Protein AF-A0A6A0BGR3-F1 (afdb_monomer)

Organism: NCBI:txid2709157

Structure (mmCIF, N/CA/C/O backbone):
data_AF-A0A6A0BGR3-F1
#
_entry.id   AF-A0A6A0BGR3-F1
#
loop_
_atom_site.group_PDB
_atom_site.id
_atom_site.type_symbol
_atom_site.label_atom_id
_atom_site.label_alt_id
_atom_site.label_comp_id
_atom_site.label_asym_id
_atom_site.label_entity_id
_atom_site.label_seq_id
_atom_site.pdbx_PDB_ins_code
_atom_site.Cartn_x
_atom_site.Cartn_y
_atom_site.Cartn_z
_atom_site.occupancy
_atom_site.B_iso_or_equiv
_atom_site.auth_seq_id
_atom_site.auth_comp_id
_atom_site.auth_asym_id
_atom_site.auth_atom_id
_atom_site.pdbx_PDB_model_num
ATOM 1 N N . MET A 1 1 ? 21.415 0.386 4.342 1.00 48.19 1 MET A N 1
ATOM 2 C CA . MET A 1 1 ? 20.441 -0.728 4.336 1.00 48.19 1 MET A CA 1
ATOM 3 C C . MET A 1 1 ? 19.102 -0.160 3.881 1.00 48.19 1 MET A C 1
ATOM 5 O O . MET A 1 1 ? 18.467 0.542 4.651 1.00 48.19 1 MET A O 1
ATOM 9 N N . ALA A 1 2 ? 18.739 -0.320 2.605 1.00 52.09 2 ALA A N 1
ATOM 10 C CA . ALA A 1 2 ? 17.487 0.221 2.070 1.00 52.09 2 ALA A CA 1
ATOM 11 C C . ALA A 1 2 ? 16.330 -0.703 2.472 1.00 52.09 2 ALA A C 1
ATOM 13 O O . ALA A 1 2 ? 16.277 -1.852 2.041 1.00 52.09 2 ALA A O 1
ATOM 14 N N . GLU A 1 3 ? 15.439 -0.231 3.335 1.00 57.78 3 GLU A N 1
ATOM 15 C CA . GLU A 1 3 ? 14.328 -1.032 3.845 1.00 57.78 3 GLU A CA 1
ATOM 16 C C . GLU A 1 3 ? 13.376 -1.434 2.708 1.00 57.78 3 GLU A C 1
ATOM 18 O O . GLU A 1 3 ? 12.7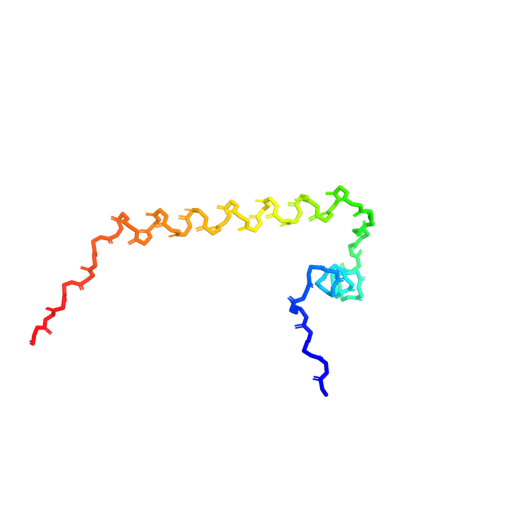19 -0.596 2.080 1.00 57.78 3 GLU A O 1
ATOM 23 N N . LYS A 1 4 ? 13.321 -2.742 2.422 1.00 55.56 4 LYS A N 1
ATOM 24 C CA . LYS A 1 4 ? 12.398 -3.339 1.450 1.00 55.56 4 LYS A CA 1
ATOM 25 C C . LYS A 1 4 ? 10.956 -3.008 1.862 1.00 55.56 4 LYS A C 1
ATOM 27 O O . LYS A 1 4 ? 10.543 -3.315 2.972 1.00 55.56 4 LYS A O 1
ATOM 32 N N . GLY A 1 5 ? 10.188 -2.395 0.959 1.00 57.69 5 GLY A N 1
ATOM 33 C CA . GLY A 1 5 ? 8.728 -2.283 1.089 1.00 57.69 5 GLY A CA 1
ATOM 34 C C . GLY A 1 5 ? 8.167 -1.004 1.721 1.00 57.69 5 GLY A C 1
ATOM 35 O O . GLY A 1 5 ? 6.951 -0.888 1.817 1.00 57.69 5 GLY A O 1
ATOM 36 N N . LYS A 1 6 ? 8.987 -0.007 2.091 1.00 70.19 6 LYS A N 1
ATOM 37 C CA . LYS A 1 6 ? 8.460 1.253 2.663 1.00 70.19 6 LYS A CA 1
ATOM 38 C C . LYS A 1 6 ? 7.662 2.120 1.685 1.00 70.19 6 LYS A C 1
ATOM 40 O O . LYS A 1 6 ? 6.829 2.913 2.109 1.00 70.19 6 LYS A O 1
ATOM 45 N N . SER A 1 7 ? 7.912 1.990 0.382 1.00 82.94 7 SER A N 1
ATOM 46 C CA . SER A 1 7 ? 7.172 2.709 -0.657 1.00 82.94 7 SER A CA 1
ATOM 47 C C . SER A 1 7 ? 6.411 1.740 -1.557 1.00 82.94 7 SER A C 1
ATOM 49 O O . SER A 1 7 ? 6.879 0.638 -1.844 1.00 82.94 7 SER A O 1
ATOM 51 N N . VAL A 1 8 ? 5.256 2.176 -2.064 1.00 86.00 8 VAL A N 1
ATOM 52 C CA . VAL A 1 8 ? 4.404 1.378 -2.968 1.00 86.00 8 VAL A CA 1
ATOM 53 C C . VAL A 1 8 ? 5.183 0.903 -4.199 1.00 86.00 8 VAL A C 1
ATOM 55 O O . VAL A 1 8 ? 5.016 -0.220 -4.658 1.00 86.00 8 VAL A O 1
ATOM 58 N N . ASN A 1 9 ? 6.090 1.735 -4.715 1.00 85.31 9 ASN A N 1
ATOM 59 C CA . ASN A 1 9 ? 6.924 1.378 -5.860 1.00 85.31 9 ASN A CA 1
ATOM 60 C C . ASN A 1 9 ? 7.944 0.280 -5.509 1.00 85.31 9 ASN A C 1
ATOM 62 O O . ASN A 1 9 ? 8.177 -0.614 -6.321 1.00 85.31 9 ASN A O 1
ATOM 66 N N . ALA A 1 10 ? 8.534 0.322 -4.307 1.00 85.50 10 ALA A N 1
ATOM 67 C CA . ALA A 1 10 ? 9.430 -0.728 -3.827 1.00 85.50 10 ALA A CA 1
ATOM 68 C C . ALA A 1 10 ? 8.680 -2.050 -3.602 1.00 85.50 10 ALA A C 1
ATOM 70 O O . ALA A 1 10 ? 9.197 -3.106 -3.960 1.00 85.50 10 ALA A O 1
ATOM 71 N N . LEU A 1 11 ? 7.449 -1.984 -3.083 1.00 85.62 11 LEU A N 1
ATOM 72 C CA . LEU A 1 11 ? 6.560 -3.138 -2.954 1.00 85.62 11 LEU A CA 1
ATOM 73 C C . LEU A 1 11 ? 6.230 -3.751 -4.323 1.00 85.62 11 LEU A C 1
ATOM 75 O O . LEU A 1 11 ? 6.426 -4.946 -4.515 1.00 85.62 11 LEU A O 1
ATOM 79 N N . MET A 1 12 ? 5.817 -2.940 -5.302 1.00 87.81 12 MET A N 1
ATOM 80 C CA . MET A 1 12 ? 5.567 -3.426 -6.665 1.00 87.81 12 MET A CA 1
ATOM 81 C C . MET A 1 12 ? 6.822 -4.049 -7.292 1.00 87.81 12 MET A C 1
ATOM 83 O O . MET A 1 12 ? 6.731 -5.090 -7.933 1.00 87.81 12 MET A O 1
ATOM 87 N N . LYS A 1 13 ? 8.010 -3.462 -7.081 1.00 88.50 13 LYS A N 1
ATOM 88 C CA . LYS A 1 13 ? 9.278 -4.042 -7.557 1.00 88.50 13 LYS A CA 1
ATOM 89 C C . LYS A 1 13 ? 9.548 -5.412 -6.926 1.00 88.50 13 LYS A C 1
ATOM 91 O O . LYS A 1 13 ? 9.969 -6.323 -7.629 1.00 88.50 13 LYS A O 1
ATOM 96 N N . HIS A 1 14 ? 9.305 -5.552 -5.626 1.00 86.88 14 HIS A N 1
ATOM 97 C CA . HIS A 1 14 ? 9.468 -6.817 -4.911 1.00 86.88 14 HIS A CA 1
ATOM 98 C C . HIS A 1 14 ? 8.492 -7.888 -5.410 1.00 86.88 14 HIS A C 1
ATOM 100 O O . HIS A 1 14 ? 8.917 -8.999 -5.699 1.00 86.88 14 HIS A O 1
ATOM 106 N N . ILE A 1 15 ? 7.222 -7.528 -5.609 1.00 87.38 15 ILE A N 1
ATOM 107 C CA . ILE A 1 15 ? 6.198 -8.428 -6.154 1.00 87.38 15 ILE A CA 1
ATOM 108 C C . ILE A 1 15 ? 6.581 -8.936 -7.552 1.00 87.38 15 ILE A C 1
ATOM 110 O O . ILE A 1 15 ? 6.425 -10.117 -7.844 1.00 87.38 15 ILE A O 1
ATOM 114 N N . ARG A 1 16 ? 7.141 -8.074 -8.406 1.00 88.56 16 ARG A N 1
ATOM 115 C CA . ARG A 1 16 ? 7.635 -8.490 -9.730 1.00 88.56 16 ARG A CA 1
ATOM 116 C C . ARG A 1 16 ? 8.818 -9.455 -9.631 1.00 88.56 16 ARG A C 1
ATOM 118 O O . ARG A 1 16 ? 8.874 -10.421 -10.378 1.00 88.56 16 ARG A O 1
ATOM 125 N N . GLY A 1 17 ? 9.764 -9.172 -8.734 1.00 86.69 17 GLY A N 1
ATOM 126 C CA . GLY A 1 17 ? 11.007 -9.936 -8.612 1.00 86.69 17 GLY A CA 1
ATOM 127 C C . GLY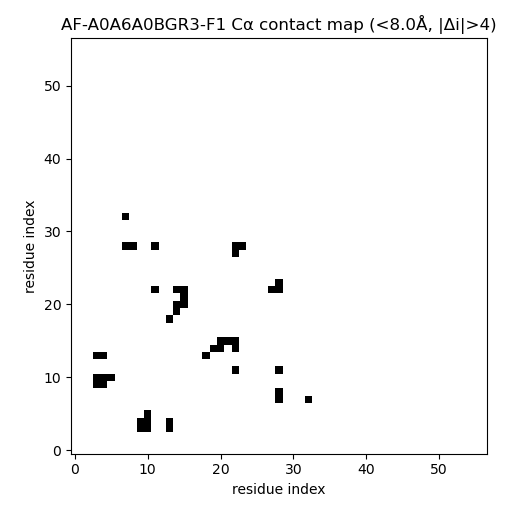 A 1 17 ? 10.834 -11.311 -7.971 1.00 86.69 17 GLY A C 1
ATOM 128 O O . GLY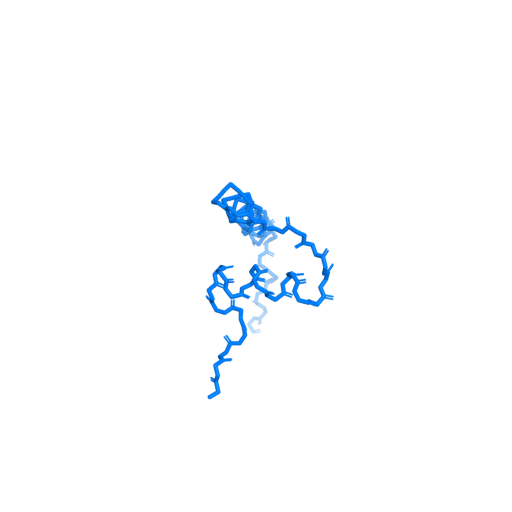 A 1 17 ? 11.394 -12.276 -8.470 1.00 86.69 17 GLY A O 1
ATOM 129 N N . GLU A 1 18 ? 10.062 -11.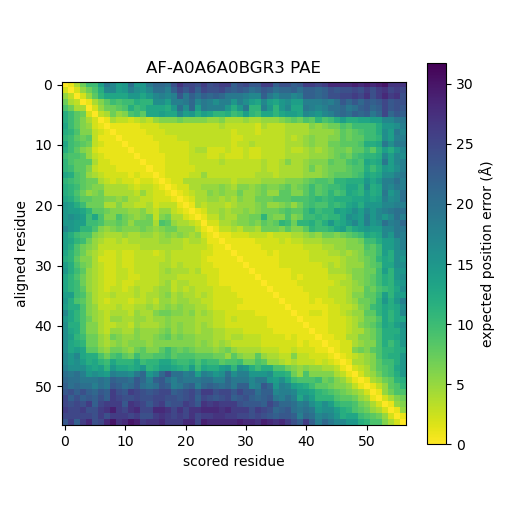398 -6.888 1.00 87.81 18 GLU A N 1
ATOM 130 C CA . GLU A 1 18 ? 9.928 -12.635 -6.101 1.00 87.81 18 GLU A CA 1
ATOM 131 C C . GLU A 1 18 ? 8.679 -13.442 -6.458 1.00 87.81 18 GLU A C 1
ATOM 133 O O . GLU A 1 18 ? 8.669 -14.660 -6.325 1.00 87.81 18 GLU A O 1
ATOM 138 N N . HIS A 1 19 ? 7.604 -12.768 -6.880 1.00 84.94 19 HIS A N 1
ATOM 139 C CA . HIS A 1 19 ? 6.317 -13.413 -7.146 1.00 84.94 19 HIS A CA 1
ATOM 140 C C . HIS A 1 19 ? 5.967 -13.465 -8.638 1.00 84.94 19 HIS A C 1
ATOM 142 O O . HIS A 1 19 ? 4.920 -14.003 -8.981 1.00 84.94 19 HIS A O 1
ATOM 148 N N . HIS A 1 20 ? 6.822 -12.928 -9.521 1.00 82.88 20 HIS A N 1
ATOM 149 C CA . HIS A 1 20 ? 6.638 -12.927 -10.981 1.00 82.88 20 HIS A CA 1
ATOM 150 C C . HIS A 1 20 ? 5.272 -12.385 -11.445 1.00 82.88 20 HIS A C 1
ATOM 152 O O . HIS A 1 20 ? 4.731 -12.812 -12.460 1.00 82.88 20 HIS A O 1
ATOM 158 N N . ILE A 1 21 ? 4.697 -11.436 -10.695 1.00 84.50 21 ILE A N 1
ATOM 159 C CA . ILE A 1 21 ? 3.437 -10.781 -11.063 1.00 84.50 21 ILE A CA 1
ATOM 160 C C . ILE A 1 21 ? 3.751 -9.491 -11.821 1.00 84.50 21 ILE A C 1
ATOM 162 O O . ILE A 1 21 ? 4.292 -8.532 -11.252 1.00 84.50 21 ILE A O 1
ATOM 166 N N . ASP A 1 22 ? 3.330 -9.448 -13.082 1.00 78.06 22 ASP A N 1
ATOM 167 C CA . ASP A 1 22 ? 3.506 -8.329 -14.009 1.00 78.06 22 ASP A CA 1
ATOM 168 C C . ASP A 1 22 ? 2.614 -7.127 -13.655 1.00 78.06 22 ASP A C 1
ATOM 170 O O . ASP A 1 22 ? 1.624 -6.791 -14.301 1.00 78.06 22 ASP A O 1
ATOM 174 N N . SER A 1 23 ? 2.979 -6.440 -12.576 1.00 75.06 23 SER A N 1
ATOM 175 C CA . SER A 1 23 ? 2.254 -5.290 -12.035 1.00 75.06 23 SER A CA 1
ATOM 176 C C . SER A 1 23 ? 2.796 -3.972 -12.592 1.00 75.06 23 SER A C 1
ATOM 178 O O . SER A 1 23 ? 3.429 -3.196 -11.878 1.00 75.06 23 SER A O 1
ATOM 180 N N . TYR A 1 24 ? 2.587 -3.695 -13.880 1.00 78.25 24 TYR A N 1
ATOM 181 C CA . TYR A 1 24 ? 3.073 -2.464 -14.527 1.00 78.25 24 TYR A CA 1
ATOM 182 C C . TYR A 1 24 ? 2.036 -1.327 -14.516 1.00 78.25 24 TYR A C 1
ATOM 184 O O . TYR A 1 24 ? 0.837 -1.565 -14.596 1.00 78.25 24 TYR A O 1
ATOM 192 N N . GLY A 1 25 ? 2.498 -0.076 -14.429 1.00 86.00 25 GLY A N 1
ATOM 193 C CA . GLY A 1 25 ? 1.654 1.112 -14.613 1.00 86.00 25 GLY A CA 1
ATOM 194 C C . GLY A 1 25 ? 0.990 1.694 -13.356 1.00 86.00 25 GLY A C 1
ATOM 195 O O . GLY A 1 25 ? 1.046 1.148 -12.253 1.00 86.00 25 GLY A O 1
ATOM 196 N N . SER A 1 26 ? 0.371 2.863 -13.540 1.00 86.12 26 SER A N 1
ATOM 197 C CA . SER A 1 26 ? -0.300 3.645 -12.490 1.00 86.12 26 SER A CA 1
ATOM 198 C C . SER A 1 26 ? -1.597 3.002 -11.997 1.00 86.12 26 SER A C 1
ATOM 200 O O . SER A 1 26 ? -1.910 3.105 -10.815 1.00 86.12 26 SER A O 1
ATOM 202 N N . ARG A 1 27 ? -2.318 2.298 -12.874 1.00 88.62 27 ARG A N 1
ATOM 203 C CA . ARG A 1 27 ? -3.570 1.611 -12.536 1.00 88.62 27 ARG A CA 1
ATOM 204 C C . ARG A 1 27 ? -3.349 0.476 -11.535 1.00 88.62 27 ARG A C 1
ATOM 206 O O . ARG A 1 27 ? -3.943 0.496 -10.468 1.00 88.62 27 ARG A O 1
ATOM 213 N N . ASN A 1 28 ? -2.390 -0.410 -11.802 1.00 88.25 28 ASN A N 1
ATOM 214 C CA . ASN A 1 28 ? -2.024 -1.495 -10.883 1.00 88.25 28 ASN A CA 1
ATOM 215 C C . ASN A 1 28 ? -1.551 -0.967 -9.520 1.00 88.25 28 ASN A C 1
ATOM 217 O O . ASN A 1 28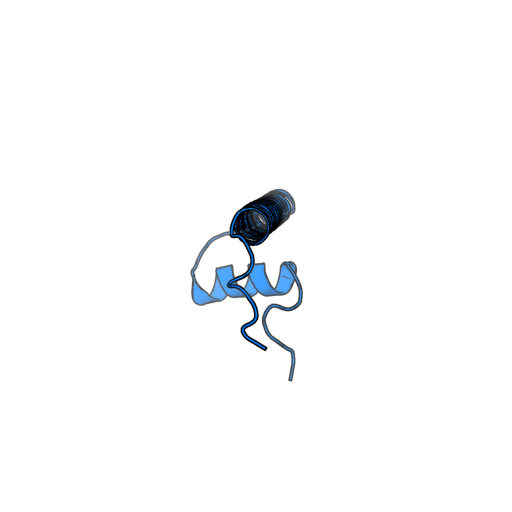 ? -1.868 -1.531 -8.473 1.00 88.25 28 ASN A O 1
ATOM 221 N N . LYS A 1 29 ? -0.830 0.161 -9.522 1.00 89.62 29 LYS A N 1
ATOM 222 C CA . LYS A 1 29 ? -0.447 0.866 -8.295 1.00 89.62 29 LYS A CA 1
ATOM 223 C C . LYS A 1 29 ? -1.670 1.348 -7.510 1.00 89.62 29 LYS A C 1
ATOM 225 O O . LYS A 1 29 ? -1.697 1.219 -6.287 1.00 89.62 29 LYS A O 1
ATOM 230 N N . GLN A 1 30 ? -2.649 1.928 -8.199 1.00 91.19 30 GLN A N 1
ATOM 231 C CA . GLN A 1 30 ? -3.870 2.437 -7.586 1.00 91.19 30 GLN A CA 1
ATOM 232 C C . GLN A 1 30 ? -4.749 1.303 -7.054 1.00 91.19 30 GLN A C 1
ATOM 234 O O . GLN A 1 30 ? -5.231 1.398 -5.930 1.00 91.19 30 GLN A O 1
ATOM 239 N N . ASP A 1 31 ? -4.867 0.199 -7.786 1.00 90.50 31 ASP A N 1
ATOM 240 C CA . ASP A 1 31 ? -5.605 -0.986 -7.346 1.00 90.50 31 ASP A CA 1
ATOM 241 C C . ASP A 1 31 ? -4.975 -1.608 -6.090 1.00 90.50 31 ASP A C 1
ATOM 243 O O . ASP A 1 31 ? -5.681 -1.923 -5.131 1.00 90.50 31 ASP A O 1
ATOM 247 N N . LEU A 1 32 ? -3.640 -1.693 -6.031 1.00 89.25 32 LEU A N 1
ATOM 248 C CA . LEU A 1 32 ? -2.914 -2.164 -4.847 1.00 89.25 32 LEU A CA 1
ATOM 249 C C . LEU A 1 32 ? -3.170 -1.279 -3.617 1.00 89.25 32 LEU A C 1
ATOM 251 O O . LEU A 1 32 ? -3.394 -1.783 -2.515 1.00 89.25 32 LEU A O 1
ATOM 255 N N . LEU A 1 33 ? -3.171 0.042 -3.807 1.00 90.62 33 LEU A N 1
ATOM 256 C CA . LEU A 1 33 ? -3.499 1.000 -2.752 1.00 90.62 33 LEU A CA 1
ATOM 257 C C . LEU A 1 33 ? -4.951 0.862 -2.295 1.00 90.62 33 LEU A C 1
ATOM 259 O O . LEU A 1 33 ? -5.204 0.783 -1.094 1.00 90.62 33 LEU A O 1
ATOM 263 N N . ASN A 1 34 ? -5.893 0.784 -3.234 1.00 93.88 34 ASN A N 1
ATOM 264 C CA . ASN A 1 34 ? -7.316 0.618 -2.947 1.00 93.88 34 ASN A CA 1
ATOM 265 C C . ASN A 1 34 ? -7.571 -0.661 -2.136 1.00 93.88 34 ASN A C 1
ATOM 267 O O . ASN A 1 34 ? -8.300 -0.623 -1.143 1.00 93.88 34 ASN A O 1
ATOM 271 N N . MET A 1 35 ? -6.916 -1.771 -2.496 1.00 92.25 35 MET A N 1
ATOM 272 C CA . MET A 1 35 ? -6.971 -3.020 -1.730 1.00 92.25 35 MET A CA 1
ATOM 273 C C . MET A 1 35 ? -6.420 -2.852 -0.309 1.00 92.25 35 MET A C 1
ATOM 275 O O . MET A 1 35 ? -7.055 -3.296 0.649 1.00 92.25 35 MET A O 1
ATOM 279 N N . GLY A 1 36 ? -5.278 -2.174 -0.153 1.00 90.44 36 GLY A N 1
ATOM 280 C CA . GLY A 1 36 ? -4.699 -1.870 1.157 1.00 90.44 36 GLY A CA 1
ATOM 281 C C . GLY A 1 36 ? -5.628 -1.028 2.039 1.00 90.44 36 GLY A C 1
ATOM 282 O O . GLY A 1 36 ? -5.877 -1.382 3.193 1.00 90.44 36 GLY A O 1
ATOM 283 N N . TYR A 1 37 ? -6.205 0.045 1.489 1.00 93.38 37 TYR A N 1
ATOM 284 C CA . TYR A 1 37 ? -7.158 0.904 2.201 1.00 93.38 37 TYR A CA 1
ATOM 285 C C . TYR A 1 37 ? -8.433 0.158 2.596 1.00 93.38 37 TYR A C 1
ATOM 287 O O . TYR A 1 37 ? -8.908 0.303 3.726 1.00 93.38 37 TYR A O 1
ATOM 295 N N . PHE A 1 38 ? -8.964 -0.683 1.707 1.00 95.06 38 PHE A N 1
ATOM 296 C CA . PHE A 1 38 ? -10.109 -1.532 2.015 1.00 95.06 38 PHE A CA 1
ATOM 297 C C . PHE A 1 38 ? -9.815 -2.476 3.190 1.00 95.06 38 PHE A C 1
ATOM 299 O O . PHE A 1 38 ? -10.623 -2.593 4.116 1.00 95.06 38 PHE A O 1
ATOM 306 N N . HIS A 1 39 ? -8.637 -3.108 3.197 1.00 91.69 39 HIS A N 1
ATOM 307 C CA . HIS A 1 39 ? -8.233 -4.009 4.275 1.00 91.69 39 HIS A CA 1
ATOM 308 C C . HIS A 1 39 ? -8.080 -3.276 5.613 1.00 91.69 39 HIS A C 1
ATOM 310 O O . HIS A 1 39 ? -8.575 -3.751 6.638 1.00 91.69 39 HIS A O 1
ATOM 316 N N . ALA A 1 40 ? -7.465 -2.089 5.600 1.00 87.69 40 ALA A N 1
ATOM 317 C CA . ALA A 1 40 ? -7.319 -1.251 6.787 1.00 87.69 40 ALA A CA 1
ATOM 318 C C . ALA A 1 40 ? -8.684 -0.842 7.365 1.00 87.69 40 ALA A C 1
ATOM 320 O O . ALA A 1 40 ? -8.907 -0.933 8.572 1.00 87.69 40 ALA A O 1
ATOM 321 N N . TYR A 1 41 ? -9.634 -0.464 6.505 1.00 92.38 41 TYR A N 1
ATOM 322 C CA . TYR A 1 41 ? -10.999 -0.136 6.913 1.00 92.38 41 TYR A CA 1
ATOM 323 C C . TYR A 1 41 ? -11.740 -1.335 7.519 1.00 92.38 41 TYR A C 1
ATOM 325 O O . TYR A 1 41 ? -12.406 -1.202 8.550 1.00 92.38 41 TYR A O 1
ATOM 333 N N . LYS A 1 42 ? -11.605 -2.524 6.917 1.00 90.38 42 LYS A N 1
ATOM 334 C CA . LYS A 1 42 ? -12.200 -3.761 7.443 1.00 90.38 42 LYS A CA 1
ATOM 335 C C . LYS A 1 42 ? -11.638 -4.109 8.825 1.00 90.38 42 LYS A C 1
ATOM 337 O O . LYS A 1 42 ? -12.411 -4.408 9.735 1.00 90.38 42 LYS A O 1
ATOM 342 N N . ALA A 1 43 ? -10.321 -4.019 9.004 1.00 86.81 43 ALA A N 1
ATOM 343 C CA . ALA A 1 43 ? -9.669 -4.251 10.292 1.00 86.81 43 ALA A CA 1
ATOM 344 C C . ALA A 1 43 ? -10.099 -3.218 11.346 1.00 86.81 43 ALA A C 1
ATOM 346 O O . ALA A 1 43 ? -10.447 -3.586 12.466 1.00 86.81 43 ALA A O 1
ATOM 347 N N . TYR A 1 44 ? -10.161 -1.936 10.976 1.00 87.75 44 TYR A N 1
ATOM 348 C CA . TYR A 1 44 ? -10.655 -0.868 11.847 1.00 87.75 44 TYR A CA 1
ATOM 349 C C . TYR A 1 44 ? -12.086 -1.130 12.328 1.00 87.75 44 TYR A C 1
ATOM 351 O O . TYR A 1 44 ? -12.379 -0.984 13.516 1.00 87.75 44 TYR A O 1
ATOM 359 N N . LYS A 1 45 ? -12.974 -1.565 11.424 1.00 85.25 45 LYS A N 1
ATOM 360 C CA . LYS A 1 45 ? -14.330 -1.987 11.789 1.00 85.25 45 LYS A CA 1
ATOM 361 C C . LYS A 1 45 ? -14.308 -3.134 12.789 1.00 85.25 45 LYS A C 1
ATOM 363 O O . LYS A 1 45 ? -14.989 -3.040 13.799 1.00 85.25 45 LYS A O 1
ATOM 368 N N . PHE A 1 46 ? -13.517 -4.177 12.547 1.00 80.38 46 PHE A N 1
ATOM 369 C CA . PHE A 1 46 ? -13.429 -5.313 13.464 1.00 80.38 46 PHE A CA 1
ATOM 370 C C . PHE A 1 46 ? -12.949 -4.886 14.857 1.00 80.38 46 PHE A C 1
ATOM 372 O O . PHE A 1 46 ? -13.604 -5.192 15.843 1.00 80.38 46 PHE A O 1
ATOM 379 N N . ILE A 1 47 ? -11.883 -4.088 14.947 1.00 80.75 47 ILE A N 1
ATOM 380 C CA . ILE A 1 47 ? -11.349 -3.594 16.228 1.00 80.75 47 ILE A CA 1
ATOM 381 C C . ILE A 1 47 ? -12.368 -2.725 16.979 1.00 80.75 47 ILE A C 1
ATOM 383 O O . ILE A 1 47 ? -12.402 -2.741 18.205 1.00 80.75 47 ILE A O 1
ATOM 387 N N . ARG A 1 48 ? -13.202 -1.958 16.267 1.00 74.81 48 ARG A N 1
ATOM 388 C CA . ARG A 1 48 ? -14.269 -1.158 16.889 1.00 74.81 48 ARG A CA 1
ATOM 389 C C . ARG A 1 48 ? -15.492 -1.968 17.298 1.00 74.81 48 ARG A C 1
ATOM 391 O O . ARG A 1 48 ? -16.185 -1.557 18.222 1.00 74.81 48 ARG 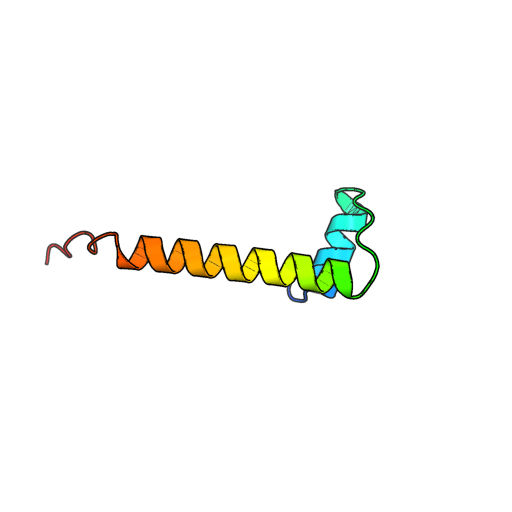A O 1
ATOM 398 N N . LEU A 1 49 ? -15.784 -3.047 16.579 1.00 68.88 49 LEU A N 1
ATOM 399 C CA . LEU A 1 49 ? -16.934 -3.914 16.834 1.00 68.88 49 LEU A CA 1
ATOM 400 C C . LEU A 1 49 ? -16.632 -4.986 17.881 1.00 68.88 49 LEU A C 1
ATOM 402 O O . LEU A 1 49 ? -17.553 -5.461 18.536 1.00 68.88 49 LEU A O 1
ATOM 406 N N . VAL A 1 50 ? -15.363 -5.348 18.064 1.00 67.38 50 VAL A N 1
ATOM 407 C CA . VAL A 1 50 ? -14.934 -6.177 19.184 1.00 67.38 50 VAL A CA 1
ATOM 408 C C . VAL A 1 50 ? -14.893 -5.283 20.426 1.00 67.38 50 VAL A C 1
ATOM 410 O O . VAL A 1 50 ? -14.049 -4.382 20.492 1.00 67.38 50 VAL A O 1
ATOM 413 N N . PRO A 1 51 ? -15.787 -5.479 21.417 1.00 68.75 51 PRO A N 1
ATOM 414 C CA . PRO A 1 51 ? -15.657 -4.785 22.688 1.00 68.75 51 PRO A CA 1
ATOM 415 C C . PRO A 1 51 ? -14.268 -5.099 23.236 1.00 68.75 51 PRO A C 1
ATOM 417 O O . PRO A 1 51 ? -13.851 -6.260 23.24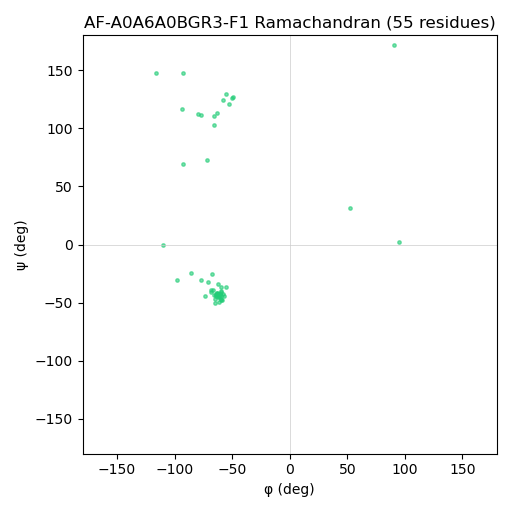7 1.00 68.75 51 PRO A O 1
ATOM 420 N N . LYS A 1 52 ? -13.523 -4.058 23.630 1.00 67.31 52 LYS A N 1
ATOM 421 C CA . LYS A 1 52 ? -12.179 -4.235 24.187 1.00 67.31 52 LYS A CA 1
ATOM 422 C C . LYS A 1 52 ? -12.274 -5.315 25.268 1.00 67.31 52 LYS A C 1
ATOM 424 O O . LYS A 1 52 ? -13.141 -5.165 26.135 1.00 67.31 52 LYS A O 1
ATOM 429 N N . PRO A 1 53 ? -11.445 -6.378 25.226 1.00 67.25 53 PRO A N 1
ATOM 430 C CA . PRO A 1 53 ? -11.425 -7.346 26.309 1.00 67.25 53 PRO A CA 1
ATOM 431 C C . PRO A 1 53 ? -11.218 -6.536 27.578 1.00 67.25 53 PRO A C 1
ATOM 433 O O . PRO A 1 53 ? -10.307 -5.705 27.642 1.00 67.25 53 PRO A O 1
ATOM 436 N N . TYR A 1 54 ? -12.174 -6.657 28.495 1.00 62.06 54 TYR A N 1
ATOM 437 C CA . TYR A 1 54 ? -12.236 -5.805 29.666 1.00 62.06 54 TYR A CA 1
ATOM 438 C C . TYR A 1 54 ? -10.851 -5.803 30.329 1.00 62.06 54 TYR A C 1
ATOM 440 O O . TYR A 1 54 ? -10.263 -6.859 30.571 1.00 62.06 54 TYR A O 1
ATOM 448 N N . LYS A 1 55 ? -10.285 -4.610 30.547 1.00 66.62 55 LYS A N 1
ATOM 449 C CA . LYS A 1 55 ? -9.087 -4.479 31.374 1.00 66.62 55 LYS A CA 1
ATOM 450 C C . LYS A 1 55 ? -9.514 -4.869 32.785 1.00 66.62 55 LYS A C 1
ATOM 452 O O . LYS A 1 55 ? -10.174 -4.082 33.458 1.00 66.62 55 LYS A O 1
ATOM 457 N N . LYS A 1 56 ? -9.167 -6.084 33.203 1.00 58.28 56 LYS A N 1
ATOM 458 C CA . LYS A 1 56 ? -9.141 -6.442 34.617 1.00 58.28 56 LYS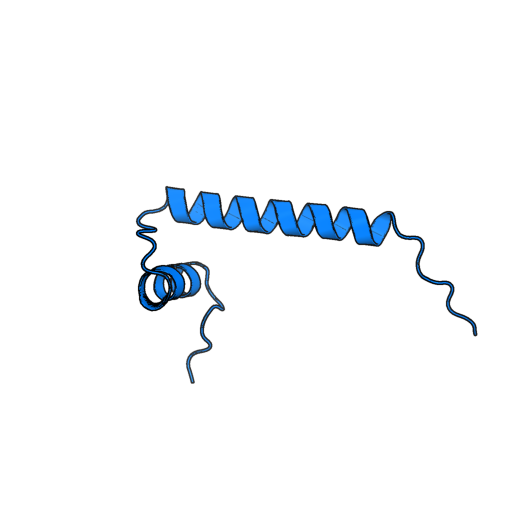 A CA 1
ATOM 459 C C . LYS A 1 56 ? -8.040 -5.598 35.250 1.00 58.28 56 LYS A C 1
ATOM 461 O O . LYS A 1 56 ? -6.884 -5.733 34.851 1.00 58.28 56 LYS A O 1
ATOM 466 N N . CYS A 1 57 ? -8.451 -4.647 36.087 1.00 57.88 57 CYS A N 1
ATOM 467 C CA . CYS A 1 57 ? -7.566 -3.893 36.968 1.00 57.88 57 CYS A CA 1
ATOM 468 C C . CYS A 1 57 ? -6.706 -4.847 37.801 1.00 57.88 57 CYS A C 1
ATOM 470 O O . CYS A 1 57 ? -7.231 -5.929 38.160 1.00 57.88 57 CYS A O 1
#

pLDDT: mean 80.2, std 12.23, range [48.19, 95.06]

Radius of gyration: 16.75 Å; Cα contacts (8 Å, |Δi|>4): 22; chains: 1; bounding box: 37×17×52 Å

Sequence (57 aa):
MAEKGKSVNALMKHIRGEHHIDSYGSRNKQDLLNMGYFHAYKAYKFIRLVPKPYKKC

Secondary structure (DSSP, 8-state):
---TTSSHHHHHHHHHHHH-----HHHHHHHHHHHHHHHHHHHHHHHHHSPPPP---

F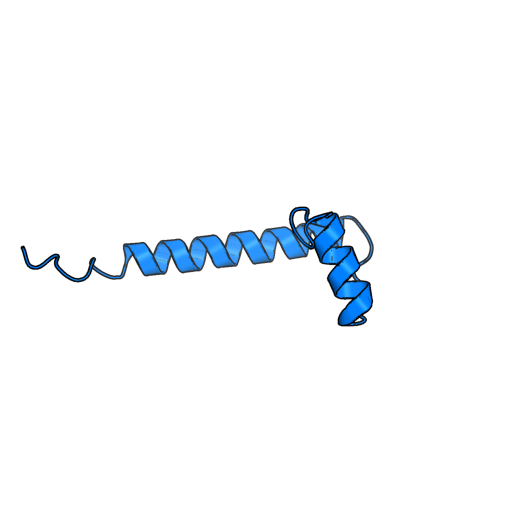oldseek 3Di:
DPDQPPDLVSVVVCCCPPVVDPQDDDVSSVVVVVVVVVVVVVVVVVVVPPDDPDPPD

Solvent-accessible surface area (backbone atoms only — not comparable to full-atom values): 3559 Å² total; per-residue (Å²): 134,85,72,85,53,84,43,73,67,49,38,47,52,46,41,36,72,77,66,70,45,91,68,67,65,69,64,49,54,48,52,53,50,53,52,52,52,51,50,53,52,52,50,52,49,48,62,70,68,45,74,73,77,76,80,78,126

Mean predicted aligned error: 9.06 Å